Protein AF-A0AAY5KLY4-F1 (afdb_monomer_lite)

Organism: Esox lucius (NCBI:txid8010)

Structure (mmCIF, N/CA/C/O backbone):
data_AF-A0AAY5KLY4-F1
#
_entry.id   AF-A0AAY5KLY4-F1
#
loop_
_atom_site.group_PDB
_atom_site.id
_atom_site.type_symbol
_atom_site.label_atom_id
_atom_site.label_alt_id
_atom_site.label_comp_id
_atom_site.label_asym_id
_atom_site.label_entity_id
_atom_site.label_seq_id
_atom_site.pdbx_PDB_ins_code
_atom_site.Cartn_x
_atom_site.Cartn_y
_atom_site.Cartn_z
_atom_site.occupancy
_atom_site.B_iso_or_equiv
_atom_site.auth_seq_id
_atom_site.auth_comp_id
_atom_site.auth_asym_id
_atom_site.auth_atom_id
_atom_site.pdbx_PDB_model_num
ATOM 1 N N . MET A 1 1 ? 96.158 51.615 -46.366 1.00 53.16 1 MET A N 1
ATOM 2 C CA . MET A 1 1 ? 95.038 52.500 -45.958 1.00 53.16 1 MET A CA 1
ATOM 3 C C . MET A 1 1 ? 93.700 51.766 -45.738 1.00 53.16 1 MET A C 1
ATOM 5 O O . MET A 1 1 ? 92.676 52.427 -45.690 1.00 53.16 1 MET A O 1
ATOM 9 N N . VAL A 1 2 ? 93.671 50.436 -45.534 1.00 48.47 2 VAL A N 1
ATOM 10 C CA . VAL A 1 2 ? 92.404 49.678 -45.356 1.00 48.47 2 VAL A CA 1
ATOM 11 C C . VAL A 1 2 ? 92.110 49.323 -43.880 1.00 48.47 2 VAL A C 1
ATOM 13 O O . VAL A 1 2 ? 90.954 49.201 -43.496 1.00 48.47 2 VAL A O 1
ATOM 16 N N . CYS A 1 3 ? 93.124 49.248 -43.003 1.00 49.69 3 CYS A N 1
ATOM 17 C CA . CYS A 1 3 ? 92.923 48.888 -41.585 1.00 49.69 3 CYS A CA 1
ATOM 18 C C . CYS A 1 3 ? 92.280 49.986 -40.714 1.00 49.69 3 CYS A C 1
ATOM 20 O O . CYS A 1 3 ? 91.531 49.672 -39.791 1.00 49.69 3 CYS A O 1
ATOM 22 N N . ILE A 1 4 ? 92.545 51.269 -40.988 1.00 50.59 4 ILE A N 1
ATOM 23 C CA . ILE A 1 4 ? 92.088 52.379 -40.127 1.00 50.59 4 ILE A CA 1
ATOM 24 C C . ILE A 1 4 ? 90.576 52.616 -40.288 1.00 50.59 4 ILE A C 1
ATOM 26 O O . ILE A 1 4 ? 89.872 52.846 -39.305 1.00 50.59 4 ILE A O 1
ATOM 30 N N . THR A 1 5 ? 90.048 52.463 -41.503 1.00 50.91 5 THR A N 1
ATOM 31 C CA . THR A 1 5 ? 88.614 52.582 -41.806 1.00 50.91 5 THR A CA 1
ATOM 32 C C . THR A 1 5 ? 87.791 51.452 -41.182 1.00 50.91 5 THR A C 1
ATOM 34 O O . THR A 1 5 ? 86.698 51.703 -40.678 1.00 50.91 5 THR A O 1
ATOM 37 N N . ILE A 1 6 ? 88.320 50.224 -41.126 1.00 54.91 6 ILE A N 1
ATOM 38 C CA . ILE A 1 6 ? 87.622 49.070 -40.528 1.00 54.91 6 ILE A CA 1
ATOM 39 C C . ILE A 1 6 ? 87.551 49.190 -38.996 1.00 54.91 6 ILE A C 1
ATOM 41 O O . ILE A 1 6 ? 86.504 48.907 -38.411 1.00 54.91 6 ILE A O 1
ATOM 45 N N . MET A 1 7 ? 88.615 49.668 -38.339 1.00 53.53 7 MET A N 1
ATOM 46 C CA . MET A 1 7 ? 88.612 49.879 -36.883 1.00 53.53 7 MET A CA 1
ATOM 47 C C . MET A 1 7 ? 87.647 50.989 -36.440 1.00 53.53 7 MET A C 1
ATOM 49 O O . MET A 1 7 ? 86.957 50.824 -35.432 1.00 53.53 7 MET A O 1
ATOM 53 N N . PHE A 1 8 ? 87.529 52.078 -37.210 1.00 48.66 8 PHE A N 1
ATOM 54 C CA . PHE A 1 8 ? 86.553 53.141 -36.934 1.00 48.66 8 PHE A CA 1
ATOM 55 C C . PHE A 1 8 ? 85.107 52.650 -37.092 1.00 48.66 8 PHE A C 1
ATOM 57 O O . PHE A 1 8 ? 84.272 52.902 -36.223 1.00 48.66 8 PHE A O 1
ATOM 64 N N . PHE A 1 9 ? 84.824 51.875 -38.145 1.00 51.62 9 PHE A N 1
ATOM 65 C CA . PHE A 1 9 ? 83.506 51.271 -38.351 1.00 51.62 9 PHE A CA 1
ATOM 66 C C . PHE A 1 9 ? 83.146 50.260 -37.258 1.00 51.62 9 PHE A C 1
ATOM 68 O O . PHE A 1 9 ? 82.006 50.255 -36.796 1.00 51.62 9 PHE A O 1
ATOM 75 N N . LEU A 1 10 ? 84.097 49.438 -36.796 1.00 52.59 10 LEU A N 1
ATOM 76 C CA . LEU A 1 10 ? 83.850 48.510 -35.688 1.00 52.59 10 LEU A CA 1
ATOM 77 C C . LEU A 1 10 ? 83.555 49.256 -34.380 1.00 52.59 10 LEU A C 1
ATOM 79 O O . LEU A 1 10 ? 82.595 48.907 -33.695 1.00 52.59 10 LEU A O 1
ATOM 83 N N . SER A 1 11 ? 84.318 50.304 -34.055 1.00 52.97 11 SER A N 1
ATOM 84 C CA . SER A 1 11 ? 84.113 51.084 -32.826 1.00 52.97 11 SER A CA 1
ATOM 85 C C . SER A 1 11 ? 82.763 51.819 -32.828 1.00 52.97 11 SER A C 1
ATOM 87 O O . SER A 1 11 ? 82.022 51.759 -31.845 1.00 52.97 11 SER A O 1
ATOM 89 N N . PHE A 1 12 ? 82.366 52.406 -33.965 1.00 56.66 12 PHE A N 1
ATOM 90 C CA . PHE A 1 12 ? 81.069 53.082 -34.121 1.00 56.66 12 PHE A CA 1
ATOM 91 C C . PHE A 1 12 ? 79.885 52.104 -34.035 1.00 56.66 12 PHE A C 1
ATOM 93 O O . PHE A 1 12 ? 78.872 52.384 -33.391 1.00 56.66 12 PHE A O 1
ATOM 100 N N . ARG A 1 13 ? 80.031 50.904 -34.615 1.00 58.94 13 ARG A N 1
ATOM 101 C CA . ARG A 1 13 ? 79.017 49.840 -34.561 1.00 58.94 13 ARG A CA 1
ATOM 102 C C . ARG A 1 13 ? 78.865 49.277 -33.142 1.00 58.94 13 ARG A C 1
ATOM 104 O O . ARG A 1 13 ? 77.744 49.015 -32.715 1.00 58.94 13 ARG A O 1
ATOM 111 N N . ILE A 1 14 ? 79.954 49.167 -32.375 1.00 61.34 14 ILE A N 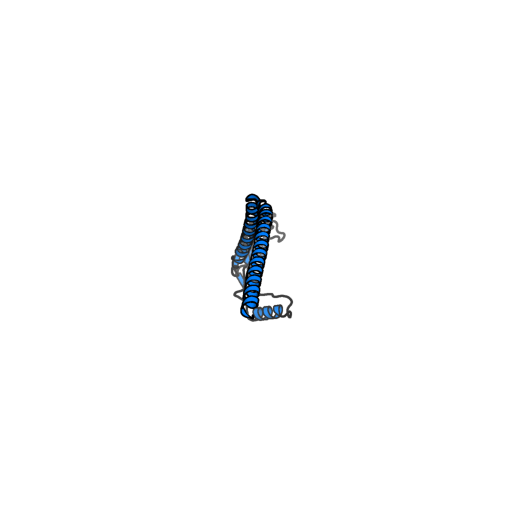1
ATOM 112 C CA . ILE A 1 14 ? 79.927 48.751 -30.960 1.00 61.34 14 ILE A CA 1
ATOM 113 C C . ILE A 1 14 ? 79.283 49.828 -30.074 1.00 61.34 14 ILE A C 1
ATOM 115 O O . ILE A 1 14 ? 78.479 49.489 -29.201 1.00 61.34 14 ILE A O 1
ATOM 119 N N . LEU A 1 15 ? 79.583 51.113 -30.303 1.00 58.97 15 LEU A N 1
ATOM 120 C CA . LEU A 1 15 ? 78.968 52.223 -29.564 1.00 58.97 15 LEU A CA 1
ATOM 121 C C . LEU A 1 15 ? 77.456 52.306 -29.833 1.00 58.97 15 LEU A C 1
ATOM 123 O O . LEU A 1 15 ? 76.673 52.440 -28.897 1.00 58.97 15 LEU A O 1
ATOM 127 N N . CYS A 1 16 ? 77.039 52.123 -31.090 1.00 60.91 16 CYS A N 1
ATOM 128 C CA . CYS A 1 16 ? 75.632 52.113 -31.495 1.00 60.91 16 CYS A CA 1
ATOM 129 C C . CYS A 1 16 ? 74.864 50.913 -30.908 1.00 60.91 16 CYS A C 1
ATOM 131 O O . CYS A 1 16 ? 73.772 51.081 -30.371 1.00 60.91 16 CYS A O 1
ATOM 133 N N . VAL A 1 17 ? 75.458 49.711 -30.904 1.00 62.91 17 VAL A N 1
ATOM 134 C CA . VAL A 1 17 ? 74.856 48.516 -30.279 1.00 62.91 17 VAL A CA 1
ATOM 135 C C . VAL A 1 17 ? 74.768 48.655 -28.754 1.00 62.91 17 VAL A C 1
ATOM 137 O O . VAL A 1 17 ? 73.785 48.210 -28.159 1.00 62.91 17 VAL A O 1
ATOM 140 N N . LYS A 1 18 ? 75.751 49.296 -28.103 1.00 68.50 18 LYS A N 1
ATOM 141 C CA . LYS A 1 18 ? 75.677 49.622 -26.669 1.00 68.50 18 LYS A CA 1
ATOM 142 C C . LYS A 1 18 ? 74.581 50.651 -26.382 1.00 68.50 18 LYS A C 1
ATOM 144 O O . LYS A 1 18 ? 73.801 50.430 -25.462 1.00 68.50 18 LYS A O 1
ATOM 149 N N . TYR A 1 19 ? 74.467 51.708 -27.185 1.00 62.12 19 TYR A N 1
ATOM 150 C CA . TYR A 1 19 ? 73.430 52.732 -27.024 1.00 62.12 19 TYR A CA 1
ATOM 151 C C . TYR A 1 19 ? 72.022 52.166 -27.270 1.00 62.12 19 TYR A C 1
ATOM 153 O O . TYR A 1 19 ? 71.116 52.411 -26.479 1.00 62.12 19 TYR A O 1
ATOM 161 N N . LEU A 1 20 ? 71.852 51.312 -28.287 1.00 64.31 20 LEU A N 1
ATOM 162 C CA . LEU A 1 20 ? 70.593 50.617 -28.565 1.00 64.31 20 LEU A CA 1
ATOM 163 C C . LEU A 1 20 ? 70.220 49.637 -27.442 1.00 64.31 20 LEU A C 1
ATOM 165 O O . LEU A 1 20 ? 69.060 49.582 -27.043 1.00 64.31 20 LEU A O 1
ATOM 169 N N . LYS A 1 21 ? 71.190 48.902 -26.874 1.00 67.62 21 LYS A N 1
ATOM 170 C CA . LYS A 1 21 ? 70.956 48.057 -25.689 1.00 67.62 21 LYS A CA 1
ATOM 171 C C . LYS A 1 21 ? 70.557 48.877 -24.465 1.00 67.62 21 LYS A C 1
ATOM 173 O O . LYS A 1 21 ? 69.662 48.451 -23.746 1.00 67.62 21 LYS A O 1
ATOM 178 N N . ILE A 1 22 ? 71.184 50.031 -24.235 1.00 69.56 22 ILE A N 1
ATOM 179 C CA . ILE A 1 22 ? 70.838 50.935 -23.129 1.00 69.56 22 ILE A CA 1
ATOM 180 C C .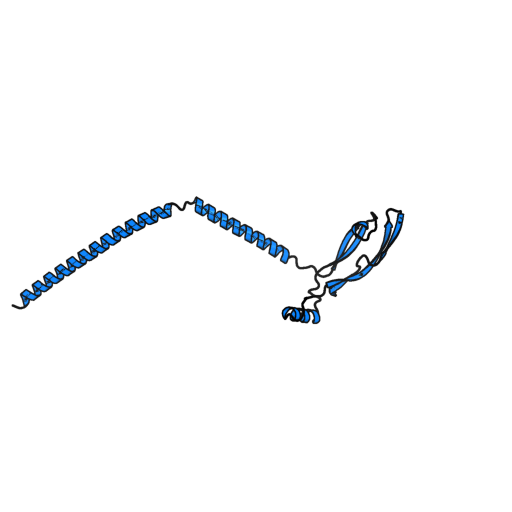 ILE A 1 22 ? 69.433 51.506 -23.330 1.00 69.56 22 ILE A C 1
ATOM 182 O O . ILE A 1 22 ? 68.644 51.456 -22.397 1.00 69.56 22 ILE A O 1
ATOM 186 N N . LEU A 1 23 ? 69.080 51.952 -24.538 1.00 62.97 23 LEU A N 1
ATOM 187 C CA . LEU A 1 23 ? 67.742 52.457 -24.856 1.00 62.97 23 LEU A CA 1
ATOM 188 C C . LEU A 1 23 ? 66.666 51.368 -24.696 1.00 62.97 23 LEU A C 1
ATOM 190 O O . LEU A 1 23 ? 65.614 51.623 -24.118 1.00 62.97 23 LEU A O 1
ATOM 194 N N . LEU A 1 24 ? 66.950 50.135 -25.134 1.00 61.88 24 LEU A N 1
ATOM 195 C CA . LEU A 1 24 ? 66.066 48.980 -24.939 1.00 61.88 24 LEU A CA 1
ATOM 196 C C . LEU A 1 24 ? 65.941 48.586 -23.460 1.00 61.88 24 LEU A C 1
ATOM 198 O O . LEU A 1 24 ? 64.849 48.239 -23.015 1.00 61.88 24 LEU A O 1
ATOM 202 N N . LEU A 1 25 ? 67.029 48.659 -22.687 1.00 67.25 25 LEU A N 1
ATOM 203 C CA . LEU A 1 25 ? 67.015 48.440 -21.237 1.00 67.25 25 LEU A CA 1
ATOM 204 C C . LEU A 1 25 ? 66.229 49.537 -20.512 1.00 67.25 25 LEU A C 1
ATOM 206 O O . LEU A 1 25 ? 65.452 49.220 -19.617 1.00 67.25 25 LEU A O 1
ATOM 210 N N . TRP A 1 26 ? 66.370 50.796 -20.927 1.00 63.06 26 TRP A N 1
ATOM 211 C CA . TRP A 1 26 ? 65.640 51.935 -20.371 1.00 63.06 26 TRP A CA 1
ATOM 212 C C . TRP A 1 26 ? 64.143 51.837 -20.683 1.00 63.06 26 TRP A C 1
ATOM 214 O O . TRP A 1 26 ? 63.319 51.933 -19.780 1.00 63.06 26 TRP A O 1
ATOM 224 N N . HIS A 1 27 ? 63.782 51.503 -21.926 1.00 65.31 27 HIS A N 1
ATOM 225 C CA . HIS A 1 27 ? 62.398 51.237 -22.320 1.00 65.31 27 HIS A CA 1
ATOM 226 C C . HIS A 1 27 ? 61.800 50.054 -21.540 1.00 65.31 27 HIS A C 1
ATOM 228 O O . HIS A 1 27 ? 60.668 50.127 -21.072 1.00 65.31 27 HIS A O 1
ATOM 234 N N . ARG A 1 28 ? 62.570 48.976 -21.324 1.00 64.38 28 ARG A N 1
ATOM 235 C CA . ARG A 1 28 ? 62.142 47.817 -20.522 1.00 64.38 28 ARG A CA 1
ATOM 236 C C . ARG A 1 28 ? 61.965 48.170 -19.040 1.00 64.38 28 ARG A C 1
ATOM 238 O O . ARG A 1 28 ? 61.005 47.704 -18.438 1.00 64.38 28 ARG A O 1
ATOM 245 N N . LEU A 1 29 ? 62.831 49.012 -18.471 1.00 69.94 29 LEU A N 1
ATOM 246 C CA . LEU A 1 29 ? 62.722 49.509 -17.092 1.00 69.94 29 LEU A CA 1
ATOM 247 C C . LEU A 1 29 ? 61.503 50.425 -16.897 1.00 69.94 29 LEU A C 1
ATOM 249 O O . LEU A 1 29 ? 60.762 50.240 -15.936 1.00 69.94 29 LEU A O 1
ATOM 253 N N . VAL A 1 30 ? 61.241 51.348 -17.830 1.00 69.31 30 VAL A N 1
ATOM 254 C CA . VAL A 1 30 ? 60.039 52.208 -17.820 1.00 69.31 30 VAL A CA 1
ATOM 255 C C . VAL A 1 30 ? 58.757 51.370 -17.947 1.00 69.31 30 VAL A C 1
ATOM 257 O O . VAL A 1 30 ? 57.769 51.629 -17.261 1.00 69.31 30 VAL A O 1
ATOM 260 N N . ASN A 1 31 ? 58.778 50.306 -18.755 1.00 68.94 31 ASN A N 1
ATOM 261 C CA . ASN A 1 31 ? 57.642 49.390 -18.892 1.00 68.94 31 ASN A CA 1
ATOM 262 C C . ASN A 1 31 ? 57.410 48.541 -17.618 1.00 68.94 31 ASN A C 1
ATOM 264 O O . ASN A 1 31 ? 56.276 48.284 -17.229 1.00 68.94 31 ASN A O 1
ATOM 268 N N . LEU A 1 32 ? 58.476 48.154 -16.905 1.00 65.31 32 LEU A N 1
ATOM 269 C CA . LEU A 1 32 ? 58.367 47.494 -15.595 1.00 65.31 32 LEU A CA 1
ATOM 270 C C . LEU A 1 32 ? 57.799 48.427 -14.507 1.00 65.31 32 LEU A C 1
ATOM 272 O O . LEU A 1 32 ? 57.008 47.980 -13.678 1.00 65.31 32 LEU A O 1
ATOM 276 N N . LEU A 1 33 ? 58.168 49.713 -14.528 1.00 65.12 33 LEU A N 1
ATOM 277 C CA . LEU A 1 33 ? 57.663 50.742 -13.605 1.00 65.12 33 LEU A CA 1
ATOM 278 C C . LEU A 1 33 ? 56.188 51.107 -13.849 1.00 65.12 33 LEU A C 1
ATOM 280 O O . LEU A 1 33 ? 55.468 51.444 -12.914 1.00 65.12 33 LEU A O 1
ATOM 284 N N . THR A 1 34 ? 55.712 51.030 -15.091 1.00 67.94 34 THR A N 1
ATOM 285 C CA . THR A 1 34 ? 54.289 51.249 -15.419 1.00 67.94 34 THR A CA 1
ATOM 286 C C . THR A 1 34 ? 53.431 50.024 -15.095 1.00 67.94 34 THR A C 1
ATOM 288 O O . THR A 1 34 ? 52.309 50.172 -14.606 1.00 67.94 34 THR A O 1
ATOM 291 N N . LEU A 1 35 ? 53.973 48.812 -15.270 1.00 71.62 35 LEU A N 1
ATOM 292 C CA . LEU A 1 35 ? 53.314 47.565 -14.872 1.00 71.62 35 LEU A CA 1
ATOM 293 C C . LEU A 1 35 ? 53.086 47.492 -13.354 1.00 71.62 35 LEU A C 1
ATOM 295 O O . LEU A 1 35 ? 52.020 47.066 -12.917 1.00 71.62 35 LEU A O 1
ATOM 299 N N . SER A 1 36 ? 54.053 47.936 -12.543 1.00 70.38 36 SER A N 1
ATOM 300 C CA . SER A 1 36 ? 53.907 47.959 -11.082 1.00 70.38 36 SER A CA 1
ATOM 301 C C . SER A 1 36 ? 52.842 48.958 -10.613 1.00 70.38 36 SER A C 1
ATOM 303 O O . SER A 1 36 ? 52.078 48.650 -9.697 1.00 70.38 36 SER A O 1
ATOM 305 N N . PHE A 1 37 ? 52.728 50.115 -11.274 1.00 68.44 37 PHE A N 1
ATOM 306 C CA . PHE A 1 37 ? 51.694 51.112 -10.980 1.00 68.44 37 PHE A CA 1
ATOM 307 C C . PHE A 1 37 ? 50.279 50.595 -11.298 1.00 68.44 37 PHE A C 1
ATOM 309 O O . PHE A 1 37 ? 49.368 50.738 -10.482 1.00 68.44 37 PHE A O 1
ATOM 316 N N . LEU A 1 38 ? 50.109 49.907 -12.434 1.00 67.00 38 LEU A N 1
ATOM 317 C CA . LEU A 1 38 ? 48.860 49.218 -12.783 1.00 67.00 38 LEU A CA 1
ATOM 318 C C . LEU A 1 38 ? 48.516 48.110 -11.782 1.00 67.00 38 LEU A C 1
ATOM 320 O O . LEU A 1 38 ? 47.360 47.978 -11.383 1.00 67.00 38 LEU A O 1
ATOM 324 N N . PHE A 1 39 ? 49.513 47.343 -11.336 1.00 69.50 39 PHE A N 1
ATOM 325 C CA . PHE A 1 39 ? 49.307 46.289 -10.346 1.00 69.50 39 PHE A CA 1
ATOM 326 C C . PHE A 1 39 ? 48.820 46.859 -9.010 1.00 69.50 39 PHE A C 1
ATOM 328 O O . PHE A 1 39 ? 47.893 46.312 -8.423 1.00 69.50 39 PHE A O 1
ATOM 335 N N . SER A 1 40 ? 49.369 47.995 -8.566 1.00 67.19 40 SER A N 1
ATOM 336 C CA . SER A 1 40 ? 48.908 48.684 -7.353 1.00 67.19 40 SER A CA 1
ATOM 337 C C . SER A 1 40 ? 47.441 49.123 -7.459 1.00 67.19 40 SER A C 1
ATOM 339 O O . SER A 1 40 ? 46.638 48.830 -6.574 1.00 67.19 40 SER A O 1
ATOM 341 N N . ALA A 1 41 ? 47.053 49.740 -8.582 1.00 69.31 41 ALA A N 1
ATOM 342 C CA . ALA A 1 41 ? 45.670 50.161 -8.821 1.00 69.31 41 ALA A CA 1
ATOM 343 C C . ALA A 1 41 ? 44.683 48.976 -8.827 1.00 69.31 41 ALA A C 1
ATOM 345 O O . ALA A 1 41 ? 43.595 49.065 -8.258 1.00 69.31 41 ALA A O 1
ATOM 346 N N . VAL A 1 42 ? 45.080 47.844 -9.418 1.00 67.12 42 VAL A N 1
ATOM 347 C CA . VAL A 1 42 ? 44.279 46.611 -9.413 1.00 67.12 42 VAL A CA 1
ATOM 348 C C . VAL A 1 42 ? 44.183 46.024 -8.002 1.00 67.12 42 VAL A C 1
ATOM 350 O O . VAL A 1 42 ? 43.089 45.667 -7.570 1.00 67.12 42 VAL A O 1
ATOM 353 N N . MET A 1 43 ? 45.283 45.976 -7.2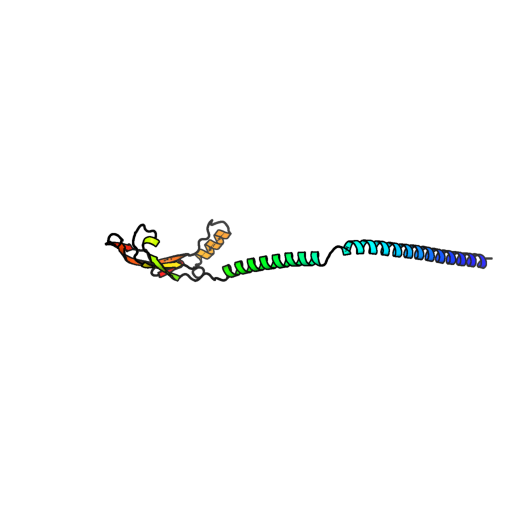45 1.00 67.44 43 MET A N 1
ATOM 354 C CA . MET A 1 43 ? 45.276 45.478 -5.863 1.00 67.44 43 MET A CA 1
ATOM 355 C C . MET A 1 43 ? 44.360 46.308 -4.948 1.00 67.44 43 MET A C 1
ATOM 357 O O . MET A 1 43 ? 43.659 45.732 -4.118 1.00 67.44 43 MET A O 1
ATOM 361 N N . HIS A 1 44 ? 44.279 47.629 -5.142 1.00 61.97 44 HIS A N 1
ATOM 362 C CA . HIS A 1 44 ? 43.338 48.491 -4.415 1.00 61.97 44 HIS A CA 1
ATOM 363 C C . HIS A 1 44 ? 41.864 48.202 -4.734 1.00 61.97 44 HIS A C 1
ATOM 365 O O . HIS A 1 44 ? 41.009 48.365 -3.866 1.00 61.97 44 HIS A O 1
ATOM 371 N N . MET A 1 45 ? 41.545 47.722 -5.940 1.00 61.94 45 MET A N 1
ATOM 372 C CA . MET A 1 45 ? 40.173 47.333 -6.278 1.00 61.94 45 MET A CA 1
ATOM 373 C C . MET A 1 45 ? 39.760 46.031 -5.562 1.00 61.94 45 MET A C 1
ATOM 375 O O . MET A 1 45 ? 38.627 45.904 -5.096 1.00 61.94 45 MET A O 1
ATOM 379 N N . PHE A 1 46 ? 40.702 45.095 -5.402 1.00 59.44 46 PHE A N 1
ATOM 380 C CA . PHE A 1 46 ? 40.484 43.801 -4.742 1.00 59.44 46 PHE A CA 1
ATOM 381 C C . PHE A 1 46 ? 40.454 43.865 -3.203 1.00 59.44 46 PHE A C 1
ATOM 383 O O . PHE A 1 46 ? 40.017 42.908 -2.571 1.00 59.44 46 PHE A O 1
ATOM 390 N N . GLN A 1 47 ? 40.839 44.989 -2.587 1.00 56.16 47 GLN A N 1
ATOM 391 C CA . GLN A 1 47 ? 40.753 45.194 -1.130 1.00 56.16 47 GLN A CA 1
ATOM 392 C C . GLN A 1 47 ? 39.318 45.382 -0.604 1.00 56.16 47 GLN A C 1
ATOM 394 O O . GLN A 1 47 ? 39.111 45.369 0.607 1.00 56.16 47 GLN A O 1
ATOM 399 N N . SER A 1 48 ? 38.328 45.548 -1.487 1.00 57.31 48 SER A N 1
ATOM 400 C CA . SER A 1 48 ? 36.924 45.762 -1.103 1.00 57.31 48 SER A CA 1
ATOM 401 C C . SER A 1 48 ? 36.105 44.476 -0.935 1.00 57.31 48 SER A C 1
ATOM 403 O O . SER A 1 48 ? 34.974 44.550 -0.468 1.00 57.31 48 SER A O 1
ATOM 405 N N . PHE A 1 49 ? 36.659 43.300 -1.259 1.00 57.09 49 PHE A N 1
ATOM 406 C CA . PHE A 1 49 ? 35.984 42.022 -1.017 1.00 57.09 49 PHE A CA 1
ATOM 407 C C . PHE A 1 49 ? 36.248 41.582 0.426 1.00 57.09 49 PHE A C 1
ATOM 409 O O . PHE A 1 49 ? 37.257 40.942 0.734 1.00 57.09 49 PHE A O 1
ATOM 416 N N . THR A 1 50 ? 35.389 42.022 1.341 1.00 69.31 50 THR A N 1
ATOM 417 C CA . THR A 1 50 ? 35.598 41.830 2.776 1.00 69.31 50 THR A CA 1
ATOM 418 C C . THR A 1 50 ? 35.344 40.377 3.189 1.00 69.31 50 THR A C 1
ATOM 420 O O . THR A 1 50 ? 34.609 39.627 2.544 1.00 69.31 50 THR A O 1
ATOM 423 N N . GLU A 1 51 ? 35.923 39.955 4.315 1.00 63.38 51 GLU A N 1
ATOM 424 C CA . GLU A 1 51 ? 35.657 38.637 4.914 1.00 63.38 51 GLU A CA 1
ATOM 425 C C . GLU A 1 51 ? 34.154 38.429 5.224 1.00 63.38 51 GLU A C 1
ATOM 427 O O . GLU A 1 51 ? 33.683 37.292 5.291 1.00 63.38 51 GLU A O 1
ATOM 432 N N . GLY A 1 52 ? 33.394 39.524 5.375 1.00 66.00 52 GLY A N 1
ATOM 433 C CA . GLY A 1 52 ? 31.942 39.527 5.563 1.00 66.00 52 GLY A CA 1
ATOM 434 C C . GLY A 1 52 ? 31.176 39.053 4.328 1.00 66.00 52 GLY A C 1
ATOM 435 O O . GLY A 1 52 ? 30.359 38.140 4.445 1.00 66.00 52 GLY A O 1
ATOM 436 N N . ASP A 1 53 ? 31.509 39.580 3.147 1.00 72.06 53 ASP A N 1
ATOM 437 C CA . ASP A 1 53 ? 30.856 39.216 1.879 1.00 72.06 53 ASP A CA 1
ATOM 438 C C . ASP A 1 53 ? 31.103 37.741 1.529 1.00 72.06 53 ASP A C 1
ATOM 440 O O . ASP A 1 53 ? 30.214 37.013 1.080 1.00 72.06 53 ASP A O 1
ATOM 444 N N . LEU A 1 54 ? 32.317 37.253 1.808 1.00 79.94 54 LEU A N 1
ATOM 445 C CA . LEU A 1 54 ? 32.661 35.847 1.610 1.00 79.94 54 LEU A CA 1
ATOM 446 C C . LEU A 1 54 ? 31.891 34.929 2.573 1.00 79.94 54 LEU A C 1
ATOM 448 O O . LEU A 1 54 ? 31.377 33.887 2.153 1.00 79.94 54 LEU A O 1
ATOM 452 N N . LYS A 1 55 ? 31.779 35.307 3.853 1.00 80.50 55 LYS A N 1
ATOM 453 C CA . LYS A 1 55 ? 30.997 34.556 4.849 1.00 80.50 55 LYS A CA 1
ATOM 454 C C . LYS A 1 55 ? 29.512 34.514 4.489 1.00 80.50 55 LYS A C 1
ATOM 456 O O . LYS A 1 55 ? 28.890 33.465 4.656 1.00 80.50 55 LYS A O 1
ATOM 461 N N . GLU A 1 56 ? 28.965 35.598 3.944 1.00 85.06 56 GLU A N 1
ATOM 462 C CA . GLU A 1 56 ? 27.580 35.657 3.474 1.00 85.06 56 GLU A CA 1
ATOM 463 C C . GLU A 1 56 ? 27.333 34.686 2.311 1.00 85.06 56 GLU A C 1
ATOM 465 O O . GLU A 1 56 ? 26.419 33.857 2.368 1.00 85.06 56 GLU A O 1
ATOM 470 N N . VAL A 1 57 ? 28.196 34.700 1.290 1.00 86.19 57 VAL A N 1
ATOM 471 C CA . VAL A 1 57 ? 28.078 33.789 0.140 1.00 86.19 57 VAL A CA 1
ATOM 472 C C . VAL A 1 57 ? 28.209 32.326 0.573 1.00 86.19 57 VAL A C 1
ATOM 474 O O . VAL A 1 57 ? 27.424 31.478 0.136 1.00 86.19 57 VAL A O 1
ATOM 477 N N . ILE A 1 58 ? 29.153 32.015 1.467 1.00 89.31 58 ILE A N 1
ATOM 478 C CA . ILE A 1 58 ? 29.309 30.663 2.024 1.00 89.31 58 ILE A CA 1
ATOM 479 C C . ILE A 1 58 ? 28.055 30.257 2.806 1.00 89.31 58 ILE A C 1
ATOM 481 O O . ILE A 1 58 ? 27.580 29.132 2.637 1.00 89.31 58 ILE A O 1
ATOM 485 N N . GLY A 1 59 ? 27.478 31.167 3.598 1.00 87.88 59 GLY A N 1
ATOM 486 C CA . GLY A 1 59 ? 26.221 30.948 4.315 1.00 87.88 59 GLY A CA 1
ATOM 487 C C . GLY A 1 59 ? 25.064 30.603 3.374 1.00 87.88 59 GLY A C 1
ATOM 488 O O . GLY A 1 59 ? 24.391 29.588 3.564 1.00 87.88 59 GLY A O 1
ATOM 489 N N . ILE A 1 60 ? 24.892 31.371 2.295 1.00 91.00 60 ILE A N 1
ATOM 490 C CA . ILE A 1 60 ? 23.852 31.136 1.279 1.00 91.00 60 ILE A CA 1
ATOM 491 C C . ILE A 1 60 ? 24.051 29.784 0.576 1.00 91.00 60 ILE A C 1
ATOM 493 O O . ILE A 1 60 ? 23.086 29.050 0.331 1.00 91.00 60 ILE A O 1
ATOM 497 N N . LEU A 1 61 ? 25.293 29.428 0.234 1.00 89.12 61 LEU A N 1
ATOM 498 C CA . LEU A 1 61 ? 25.609 28.154 -0.419 1.00 89.12 61 LEU A CA 1
ATOM 499 C C . LEU A 1 61 ? 25.401 26.961 0.522 1.00 89.12 61 LEU A C 1
ATOM 501 O O . LEU A 1 61 ? 24.824 25.950 0.106 1.00 89.12 61 LEU A O 1
ATOM 505 N N . ALA A 1 62 ? 25.807 27.088 1.786 1.00 92.81 62 ALA A N 1
ATOM 506 C CA . ALA A 1 62 ? 25.584 26.078 2.814 1.00 92.81 62 ALA A CA 1
ATOM 507 C C . ALA A 1 62 ? 24.084 25.853 3.049 1.00 92.81 62 ALA A C 1
ATOM 509 O O . ALA A 1 62 ? 23.625 24.708 3.076 1.00 92.81 62 ALA A O 1
ATOM 510 N N . GLU A 1 63 ? 23.293 26.926 3.117 1.00 90.38 63 GLU A N 1
ATOM 511 C CA . GLU A 1 63 ? 21.847 26.828 3.295 1.00 90.38 63 GLU A CA 1
ATOM 512 C C . GLU A 1 63 ? 21.159 26.193 2.075 1.00 90.38 63 GLU A C 1
ATOM 514 O O . GLU A 1 63 ? 20.305 25.311 2.219 1.00 90.38 63 GLU A O 1
ATOM 519 N N . LYS A 1 64 ? 21.557 26.570 0.850 1.00 89.94 64 LYS A N 1
ATOM 520 C CA . LYS A 1 64 ? 21.055 25.933 -0.381 1.00 89.94 64 LYS A CA 1
ATOM 521 C C . LYS A 1 64 ? 21.367 24.437 -0.416 1.00 89.94 64 LYS A C 1
ATOM 523 O O . LYS A 1 64 ? 20.481 23.653 -0.770 1.00 89.94 64 LYS A O 1
ATOM 528 N N . LYS A 1 65 ? 22.575 24.034 -0.011 1.00 89.31 65 LYS A N 1
ATOM 529 C CA . LYS A 1 65 ? 22.979 22.624 0.074 1.00 89.31 65 LYS A CA 1
ATOM 530 C C . LYS A 1 65 ? 22.172 21.868 1.132 1.00 89.31 65 LYS A C 1
ATOM 532 O O . LYS A 1 65 ? 21.590 20.834 0.812 1.00 89.31 65 LYS A O 1
ATOM 537 N N . ALA A 1 66 ? 22.012 22.426 2.332 1.00 87.00 66 ALA A N 1
ATOM 538 C CA . ALA A 1 66 ? 21.188 21.832 3.385 1.00 87.00 66 ALA A CA 1
ATOM 539 C C . ALA A 1 66 ? 19.721 21.662 2.944 1.00 87.00 66 ALA A C 1
ATOM 541 O O . ALA A 1 66 ? 19.111 20.607 3.144 1.00 87.00 66 ALA A O 1
ATOM 542 N N . ARG A 1 67 ? 19.151 22.665 2.257 1.00 86.25 67 ARG A N 1
ATOM 543 C CA . ARG A 1 67 ? 17.801 22.589 1.670 1.00 86.25 67 ARG A CA 1
ATOM 544 C C . ARG A 1 67 ? 17.708 21.508 0.584 1.00 86.25 67 ARG A C 1
ATOM 546 O O . ARG A 1 67 ? 16.694 20.807 0.516 1.00 86.25 67 ARG A O 1
ATOM 553 N N . GLN A 1 68 ? 18.731 21.344 -0.256 1.00 84.38 68 GLN A N 1
ATOM 554 C CA . GLN A 1 68 ? 18.789 20.281 -1.269 1.00 84.38 68 GLN A CA 1
ATOM 555 C C . GLN A 1 68 ? 18.886 18.887 -0.636 1.00 84.38 68 GLN A C 1
ATOM 557 O O . GLN A 1 68 ? 18.097 18.008 -0.988 1.00 84.38 68 GLN A O 1
ATOM 562 N N . GLU A 1 69 ? 19.761 18.696 0.346 1.00 82.31 69 GLU A N 1
ATOM 563 C CA . GLU A 1 69 ? 19.937 17.427 1.064 1.00 82.31 69 GLU A CA 1
ATOM 564 C C . GLU A 1 69 ? 18.679 17.045 1.861 1.00 82.31 69 GLU A C 1
ATOM 566 O O . GLU A 1 69 ? 18.235 15.892 1.838 1.00 82.31 69 GLU A O 1
ATOM 571 N N . ALA A 1 70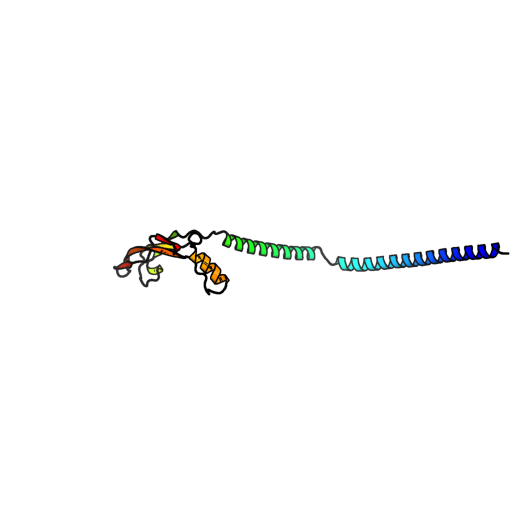 ? 18.004 18.017 2.484 1.00 80.00 70 ALA A N 1
ATOM 572 C CA . ALA A 1 70 ? 16.715 17.808 3.143 1.00 80.00 70 ALA A CA 1
ATOM 573 C C . ALA A 1 70 ? 15.611 17.396 2.149 1.00 80.00 70 ALA A C 1
ATOM 575 O O . ALA A 1 70 ? 14.807 16.501 2.435 1.00 80.00 70 ALA A O 1
ATOM 576 N N . ARG A 1 71 ? 15.566 18.003 0.954 1.00 75.75 71 ARG A N 1
ATOM 577 C CA . ARG A 1 71 ? 14.630 17.608 -0.117 1.00 75.75 71 ARG A CA 1
ATOM 578 C C . ARG A 1 71 ? 14.940 16.207 -0.649 1.00 75.75 71 ARG A C 1
ATOM 580 O O . ARG A 1 71 ? 14.019 15.411 -0.849 1.00 75.75 71 ARG A O 1
ATOM 587 N N . GLN A 1 72 ? 16.215 15.882 -0.837 1.00 73.81 72 GLN A N 1
ATOM 588 C CA . GLN A 1 72 ? 16.654 14.583 -1.338 1.00 73.81 72 GLN A CA 1
ATOM 589 C C . GLN A 1 72 ? 16.404 13.468 -0.314 1.00 73.81 72 GLN A C 1
ATOM 591 O O . GLN A 1 72 ? 15.864 12.423 -0.678 1.00 73.81 72 GLN A O 1
ATOM 596 N N . SER A 1 73 ? 16.663 13.713 0.974 1.00 66.00 73 SER A N 1
ATOM 597 C CA . SER A 1 73 ? 16.372 12.762 2.055 1.00 66.00 73 SER A CA 1
ATOM 598 C C . SER A 1 73 ? 14.869 12.505 2.236 1.00 66.00 73 SER A C 1
ATOM 600 O O . SER A 1 73 ? 14.454 11.365 2.450 1.00 66.00 73 SER A O 1
ATOM 602 N N . LYS A 1 74 ? 14.010 13.524 2.072 1.00 62.34 74 LYS A N 1
ATOM 603 C CA . LYS A 1 74 ? 12.544 13.340 2.057 1.00 62.34 74 LYS A CA 1
ATOM 604 C C . LYS A 1 74 ? 12.090 12.475 0.875 1.00 62.34 74 LYS A C 1
ATOM 606 O O . LYS A 1 74 ? 11.219 11.616 1.040 1.00 62.34 74 LYS A O 1
ATOM 611 N N . ARG A 1 75 ? 12.692 12.657 -0.306 1.00 60.19 75 ARG A N 1
ATOM 612 C CA . ARG A 1 75 ? 12.379 11.870 -1.512 1.00 60.19 75 ARG A CA 1
ATOM 613 C C . ARG A 1 75 ? 12.822 10.410 -1.374 1.00 60.19 75 ARG A C 1
ATOM 615 O O . ARG A 1 75 ? 12.052 9.513 -1.713 1.00 60.19 75 ARG A O 1
ATOM 622 N N . THR A 1 76 ? 14.005 10.155 -0.816 1.00 59.59 76 THR A N 1
ATOM 623 C CA . THR A 1 76 ? 14.507 8.789 -0.597 1.00 59.59 76 THR A CA 1
ATOM 624 C C . THR A 1 76 ? 13.772 8.066 0.533 1.00 59.59 76 THR A C 1
ATOM 626 O O . THR A 1 76 ? 13.502 6.876 0.393 1.00 59.59 76 THR A O 1
ATOM 629 N N . LYS A 1 77 ? 13.339 8.760 1.598 1.00 56.50 77 LYS A N 1
ATOM 630 C CA . LYS A 1 77 ? 12.475 8.175 2.647 1.00 56.50 77 LYS A CA 1
ATOM 631 C C . LYS A 1 77 ? 11.110 7.723 2.108 1.00 56.50 77 LYS A C 1
ATOM 633 O O . LYS A 1 77 ? 10.640 6.655 2.492 1.00 56.50 77 LYS A O 1
ATOM 638 N N . ARG A 1 78 ? 10.498 8.471 1.176 1.00 54.62 78 ARG A N 1
ATOM 639 C CA . ARG A 1 78 ? 9.267 8.036 0.476 1.00 54.62 78 ARG A CA 1
ATOM 640 C C . ARG A 1 78 ? 9.505 6.844 -0.458 1.00 54.62 78 ARG A C 1
ATOM 642 O O . ARG A 1 78 ? 8.637 5.986 -0.549 1.00 54.62 78 ARG A O 1
ATOM 649 N N . ALA A 1 79 ? 10.672 6.762 -1.099 1.00 56.03 79 ALA A N 1
ATOM 650 C CA . ALA A 1 79 ? 11.032 5.640 -1.970 1.00 56.03 79 ALA A CA 1
ATOM 651 C C . ALA A 1 79 ? 11.436 4.359 -1.203 1.00 56.03 79 ALA A C 1
ATOM 653 O O . ALA A 1 79 ? 11.227 3.260 -1.706 1.00 56.03 79 ALA A O 1
ATOM 654 N N . LYS A 1 80 ? 11.984 4.479 0.019 1.00 52.91 80 LYS A N 1
ATOM 655 C CA . LYS A 1 80 ? 12.451 3.343 0.842 1.00 52.91 80 LYS A CA 1
ATOM 656 C C . LYS A 1 80 ? 11.364 2.613 1.629 1.00 52.91 80 LYS A C 1
ATOM 658 O O . LYS A 1 80 ? 11.642 1.539 2.158 1.00 52.91 80 LYS A O 1
ATOM 663 N N . LYS A 1 81 ? 10.130 3.122 1.698 1.00 57.88 81 LYS A N 1
ATOM 664 C CA . LYS A 1 81 ? 9.006 2.308 2.182 1.00 57.88 81 LYS A CA 1
ATOM 665 C C . LYS A 1 81 ? 8.605 1.370 1.046 1.00 57.88 81 LYS A C 1
ATOM 667 O O . LYS A 1 81 ? 7.649 1.645 0.327 1.00 57.88 81 LYS A O 1
ATOM 672 N N . ALA A 1 82 ? 9.392 0.307 0.854 1.00 64.44 82 ALA A N 1
ATOM 673 C CA . ALA A 1 82 ? 9.082 -0.765 -0.079 1.00 64.44 82 ALA A CA 1
ATOM 674 C C . ALA A 1 82 ? 7.600 -1.116 0.075 1.00 64.44 82 ALA A C 1
ATOM 676 O O . ALA A 1 82 ? 7.112 -1.331 1.190 1.00 64.44 82 ALA A O 1
ATOM 677 N N . SER A 1 83 ? 6.860 -1.054 -1.030 1.00 74.31 83 SER A N 1
ATOM 678 C CA . SER A 1 83 ? 5.421 -1.273 -1.006 1.00 74.31 83 SER A CA 1
ATOM 679 C C . SER A 1 83 ? 5.157 -2.659 -0.421 1.00 74.31 83 SER A C 1
ATOM 681 O O . SER A 1 83 ? 5.580 -3.651 -1.015 1.00 74.31 83 SER A O 1
ATOM 683 N N . LYS A 1 84 ? 4.502 -2.723 0.746 1.00 88.88 84 LYS A N 1
ATOM 684 C CA . LYS A 1 84 ? 4.180 -3.993 1.413 1.00 88.88 84 LYS A CA 1
ATOM 685 C C . LYS A 1 84 ? 3.433 -4.911 0.430 1.00 88.88 84 LYS A C 1
ATOM 687 O O . LYS A 1 84 ? 2.647 -4.392 -0.370 1.00 88.88 84 LYS A O 1
ATOM 692 N N . PRO A 1 85 ? 3.657 -6.236 0.468 1.00 93.31 85 PRO A N 1
ATOM 693 C CA . PRO A 1 85 ? 2.943 -7.160 -0.407 1.00 93.31 85 PRO A CA 1
ATOM 694 C C . PRO A 1 85 ? 1.432 -7.108 -0.145 1.00 93.31 85 PRO A C 1
ATOM 696 O O . PRO A 1 85 ? 0.994 -6.674 0.931 1.00 93.31 85 PRO A O 1
ATOM 699 N N . CYS A 1 86 ? 0.644 -7.528 -1.138 1.00 96.19 86 CYS A N 1
ATOM 700 C CA . CYS A 1 86 ? -0.807 -7.664 -1.007 1.00 96.19 86 CYS A CA 1
ATOM 701 C C . CYS A 1 86 ? -1.149 -8.492 0.237 1.00 96.19 86 CYS A C 1
ATOM 703 O O . CYS A 1 86 ? -0.696 -9.624 0.389 1.00 96.19 86 CYS A O 1
ATOM 705 N N . SER A 1 87 ? -1.873 -7.879 1.170 1.00 95.75 87 SER A N 1
ATOM 706 C CA . SER A 1 87 ? -2.176 -8.470 2.471 1.00 95.75 87 SER A CA 1
ATOM 707 C C . SER A 1 87 ? -3.454 -7.881 3.056 1.00 95.75 87 SER A C 1
ATOM 709 O O . SER A 1 87 ? -3.861 -6.763 2.724 1.00 95.75 87 SER A O 1
ATOM 711 N N . LEU A 1 88 ? -4.067 -8.647 3.956 1.00 97.19 88 LEU A N 1
ATOM 712 C CA . LEU A 1 88 ? -5.237 -8.220 4.707 1.00 97.19 88 LEU A CA 1
ATOM 713 C C . LEU A 1 88 ? -4.830 -7.213 5.791 1.00 97.19 88 LEU A C 1
ATOM 715 O O . LEU A 1 88 ? -3.891 -7.438 6.560 1.00 97.19 88 LEU A O 1
ATOM 719 N N . ARG A 1 89 ? -5.537 -6.088 5.847 1.00 96.44 89 ARG A N 1
ATOM 720 C CA . ARG A 1 89 ? -5.437 -5.066 6.893 1.00 96.44 89 ARG A CA 1
ATOM 721 C C . ARG A 1 89 ? -6.696 -5.075 7.730 1.00 96.44 89 ARG A C 1
ATOM 723 O O . ARG A 1 89 ? -7.724 -5.558 7.275 1.00 96.44 89 ARG A O 1
ATOM 730 N N . ARG A 1 90 ? -6.588 -4.562 8.950 1.00 95.94 90 ARG A N 1
ATOM 731 C CA . ARG A 1 90 ? -7.675 -4.485 9.921 1.00 95.94 90 ARG A CA 1
ATOM 732 C C . ARG A 1 90 ? -7.668 -3.086 10.520 1.00 95.94 90 ARG A C 1
ATOM 734 O O . ARG A 1 90 ? -6.584 -2.540 10.736 1.00 95.94 90 ARG A O 1
ATOM 741 N N . VAL A 1 91 ? -8.844 -2.522 10.730 1.00 96.31 91 VAL A N 1
ATOM 742 C CA . VAL A 1 91 ? -9.054 -1.230 11.376 1.00 96.31 91 VAL A CA 1
ATOM 743 C C . VAL A 1 91 ? -10.363 -1.302 12.149 1.00 96.31 91 VAL A C 1
ATOM 745 O O . VAL A 1 91 ? -11.330 -1.884 11.665 1.00 96.31 91 VAL A O 1
ATOM 748 N N . GLU A 1 92 ? -10.365 -0.780 13.364 1.00 96.31 92 GLU A N 1
ATOM 749 C CA . GLU A 1 92 ? -11.587 -0.624 14.149 1.00 96.31 92 GLU A CA 1
ATOM 750 C C . GLU A 1 92 ? -12.281 0.656 13.698 1.00 96.31 92 GLU A C 1
ATOM 752 O O . GLU A 1 92 ? -11.634 1.698 13.590 1.00 96.31 92 GLU A O 1
ATOM 757 N N . VAL A 1 93 ? -13.562 0.542 13.365 1.00 95.06 93 VAL A N 1
ATOM 758 C CA . VAL A 1 93 ? -14.405 1.642 12.884 1.00 95.06 93 VAL A CA 1
ATOM 759 C C . VAL A 1 93 ? -15.818 1.448 13.406 1.00 95.06 93 VAL A C 1
ATOM 761 O O . VAL A 1 93 ? -16.252 0.312 13.628 1.00 95.06 93 VAL A O 1
ATOM 764 N N . THR A 1 94 ? -16.547 2.542 13.575 1.00 94.19 94 THR A N 1
ATOM 765 C CA . THR A 1 94 ? -17.984 2.472 13.857 1.00 94.19 94 THR A CA 1
ATOM 766 C C . THR A 1 94 ? -18.773 2.225 12.575 1.00 94.19 94 THR A C 1
ATOM 768 O O . THR A 1 94 ? -18.294 2.439 11.456 1.00 94.19 94 THR A O 1
ATOM 771 N N . ILE A 1 95 ? -20.013 1.767 12.713 1.00 93.38 95 ILE A N 1
ATOM 772 C CA . ILE A 1 95 ? -20.886 1.518 11.559 1.00 93.38 95 ILE A CA 1
ATOM 773 C C . ILE A 1 95 ? -21.231 2.810 10.817 1.00 93.38 95 ILE A C 1
ATOM 775 O O . ILE A 1 95 ? -21.279 2.817 9.585 1.00 93.38 95 ILE A O 1
ATOM 779 N N . SER A 1 96 ? -21.396 3.908 11.551 1.00 93.12 96 SER A N 1
ATOM 780 C CA . SER A 1 96 ? -21.637 5.230 10.971 1.00 93.12 96 SER A CA 1
ATOM 781 C C . SER A 1 9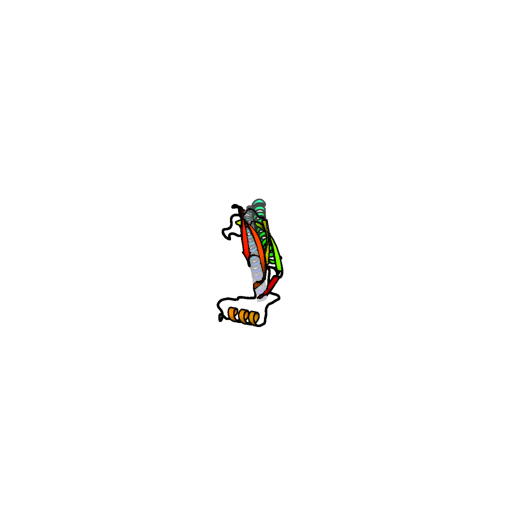6 ? -20.443 5.716 10.128 1.00 93.12 96 SER A C 1
ATOM 783 O O . SER A 1 96 ? -20.627 6.274 9.045 1.00 93.12 96 SER A O 1
ATOM 785 N N . GLU A 1 97 ? -19.207 5.420 10.549 1.00 94.00 97 GLU A N 1
ATOM 786 C CA . GLU A 1 97 ? -17.976 5.769 9.816 1.00 94.00 97 GLU A CA 1
ATOM 787 C C . GLU A 1 97 ? -17.792 5.006 8.496 1.00 94.00 97 GLU A C 1
ATOM 789 O O . GLU A 1 97 ? -17.038 5.454 7.628 1.00 94.00 97 GLU A O 1
ATOM 794 N N . LEU A 1 98 ? -18.491 3.881 8.294 1.00 91.69 98 LEU A N 1
ATOM 795 C CA . LEU A 1 98 ? -18.464 3.156 7.018 1.00 91.69 98 LEU A CA 1
ATOM 796 C C . LEU A 1 98 ? -19.119 3.950 5.876 1.00 91.69 98 LEU A C 1
ATOM 798 O O . LEU A 1 98 ? -18.911 3.615 4.709 1.00 91.69 98 LEU A O 1
ATOM 802 N N . GLY A 1 99 ? -19.917 4.979 6.187 1.00 91.44 99 GLY A N 1
ATOM 803 C CA . GLY A 1 99 ? -20.545 5.841 5.182 1.00 91.44 99 GLY A CA 1
ATOM 804 C C . GLY A 1 99 ? -21.628 5.143 4.354 1.00 91.44 99 GLY A C 1
ATOM 805 O O . GLY A 1 99 ? -21.926 5.570 3.242 1.00 91.44 99 GLY A O 1
ATOM 806 N N . LEU A 1 100 ? -22.215 4.065 4.881 1.00 90.56 100 LEU A N 1
ATOM 807 C CA . LEU A 1 100 ? -23.269 3.287 4.218 1.00 90.56 100 LEU A CA 1
ATOM 808 C C . LEU A 1 100 ? -24.691 3.805 4.517 1.00 90.56 100 LEU A C 1
ATOM 810 O O . LEU A 1 100 ? -25.664 3.183 4.099 1.00 90.56 100 LEU A O 1
ATOM 814 N N . GLY A 1 101 ? -24.821 4.924 5.242 1.00 91.00 101 GLY A N 1
ATOM 815 C CA . GLY A 1 101 ? -26.113 5.522 5.612 1.00 91.00 101 GLY A CA 1
ATOM 816 C C . GLY A 1 101 ? -26.802 4.870 6.816 1.00 91.00 101 GLY A C 1
ATOM 817 O O . GLY A 1 101 ? -27.995 5.075 7.025 1.00 91.00 101 GLY A O 1
ATOM 818 N N . TYR A 1 102 ? -26.072 4.071 7.597 1.00 90.56 102 TYR A N 1
ATOM 819 C CA . TYR A 1 102 ? -26.551 3.534 8.868 1.00 90.56 102 TYR A CA 1
ATOM 820 C C . TYR A 1 102 ? -26.102 4.426 10.021 1.00 90.56 102 TYR A C 1
ATOM 822 O O . TYR A 1 102 ? -24.944 4.827 10.063 1.00 90.56 102 TYR A O 1
ATOM 830 N N . GLU A 1 103 ? -27.006 4.681 10.963 1.00 91.81 103 GLU A N 1
ATOM 831 C CA . GLU A 1 103 ? -26.717 5.381 12.216 1.00 91.81 103 GLU A CA 1
ATOM 832 C C . GLU A 1 103 ? -26.669 4.355 13.352 1.00 91.81 103 GLU A C 1
ATOM 834 O O . GLU A 1 103 ? -27.696 3.826 13.792 1.00 91.81 103 GLU A O 1
ATOM 839 N N . SER A 1 104 ? -25.450 4.006 13.755 1.00 93.00 104 SER A N 1
ATOM 840 C CA . SER A 1 104 ? -25.161 3.107 14.871 1.00 93.00 104 SER A CA 1
ATOM 841 C C . SER A 1 104 ? -23.785 3.426 15.453 1.00 93.00 104 SER A C 1
ATOM 843 O O . SER A 1 104 ? -22.828 3.661 14.702 1.00 93.00 104 SER A O 1
ATOM 845 N N . ASP A 1 105 ? -23.699 3.401 16.782 1.00 91.31 105 ASP A N 1
ATOM 846 C CA . ASP A 1 105 ? -22.457 3.580 17.546 1.00 91.31 105 ASP A CA 1
ATOM 847 C C . ASP A 1 105 ? -21.711 2.251 17.781 1.00 91.31 105 ASP A C 1
ATOM 849 O O . ASP A 1 105 ? -20.697 2.207 18.477 1.00 91.31 105 ASP A O 1
ATOM 853 N N . GLU A 1 106 ? -22.196 1.146 17.207 1.00 92.31 106 GLU A N 1
ATOM 854 C CA . GLU A 1 106 ? -21.546 -0.156 17.320 1.00 92.31 106 GLU A CA 1
ATOM 855 C C . GLU A 1 106 ? -20.199 -0.160 16.571 1.00 92.31 106 GLU A C 1
ATOM 857 O O . GLU A 1 106 ? -20.106 0.201 15.392 1.00 92.31 106 GLU A O 1
ATOM 862 N N . THR A 1 107 ? -19.135 -0.567 17.269 1.00 93.19 107 THR A N 1
ATOM 863 C CA . THR A 1 107 ? -17.774 -0.650 16.723 1.00 93.19 107 THR A CA 1
ATOM 864 C C . THR A 1 107 ? -17.500 -2.047 16.192 1.00 93.19 107 THR A C 1
ATOM 866 O O . THR A 1 107 ? -17.715 -3.044 16.881 1.00 93.19 107 THR A O 1
ATOM 869 N N . LEU A 1 108 ? -16.947 -2.128 14.983 1.00 92.81 108 LEU A N 1
ATOM 870 C CA . LEU A 1 108 ? -16.571 -3.388 14.356 1.00 92.81 108 LEU A CA 1
ATOM 871 C C . LEU A 1 108 ? -15.145 -3.363 13.805 1.00 92.81 108 LEU A C 1
ATOM 873 O O . LEU A 1 108 ? -14.541 -2.318 13.558 1.00 92.81 108 LEU A O 1
ATOM 877 N N . LEU A 1 109 ? -14.598 -4.559 13.588 1.00 94.50 109 LEU A N 1
ATOM 878 C CA . LEU A 1 109 ? -13.276 -4.733 13.000 1.00 94.50 109 LEU A CA 1
ATOM 879 C C . LEU A 1 109 ? -13.382 -4.850 11.477 1.00 94.50 109 LEU A C 1
ATOM 881 O O . LEU A 1 109 ? -13.553 -5.942 10.928 1.00 94.50 109 LEU A O 1
ATOM 885 N N . PHE A 1 110 ? -13.224 -3.730 10.780 1.00 95.50 110 PHE A N 1
ATOM 886 C CA . PHE A 1 110 ? -13.227 -3.691 9.327 1.00 95.50 110 PHE A CA 1
ATOM 887 C C . PHE A 1 110 ? -11.897 -4.181 8.752 1.00 95.50 110 PHE A C 1
ATOM 889 O O . PHE A 1 110 ? -10.821 -3.613 8.963 1.00 95.50 110 PHE A O 1
ATOM 896 N N . LYS A 1 111 ? -11.966 -5.260 7.980 1.00 97.00 111 LYS A N 1
ATOM 897 C CA . LYS A 1 111 ? -10.830 -5.824 7.249 1.00 97.00 111 LYS A CA 1
ATOM 898 C C . LYS A 1 111 ? -10.879 -5.430 5.772 1.00 97.00 111 LYS A C 1
ATOM 900 O O . LYS A 1 111 ? -11.920 -5.582 5.134 1.00 97.00 111 LYS A O 1
ATOM 905 N N . TYR A 1 112 ? -9.749 -4.989 5.216 1.00 96.31 112 TYR A N 1
ATOM 906 C CA . TYR A 1 112 ? -9.626 -4.562 3.815 1.00 96.31 112 TYR A CA 1
ATOM 907 C C . TYR A 1 112 ? -8.306 -5.003 3.175 1.00 96.31 112 TYR A C 1
ATOM 909 O O . TYR A 1 112 ? -7.303 -5.229 3.854 1.00 96.31 112 TYR A O 1
ATOM 917 N N . CYS A 1 113 ? -8.290 -5.103 1.845 1.00 97.06 113 CYS A N 1
ATOM 918 C CA . CYS A 1 113 ? -7.110 -5.514 1.087 1.00 97.06 113 CYS A CA 1
ATOM 919 C C . CYS A 1 113 ? -6.287 -4.313 0.628 1.00 97.06 113 CYS A C 1
ATOM 921 O O . CYS A 1 113 ? -6.807 -3.376 0.026 1.00 97.06 113 CYS A O 1
ATOM 923 N N . SER A 1 114 ? -4.981 -4.348 0.893 1.00 95.62 114 SER A N 1
ATOM 924 C CA . SER A 1 114 ? -4.048 -3.347 0.375 1.00 95.62 114 SER A CA 1
ATOM 925 C C . SER A 1 114 ? -2.642 -3.915 0.214 1.00 95.62 114 SER A C 1
ATOM 927 O O . SER A 1 114 ? -2.246 -4.884 0.864 1.00 95.62 114 SER A O 1
ATOM 929 N N . GLY A 1 115 ? -1.863 -3.284 -0.658 1.00 94.06 115 GLY A N 1
ATOM 930 C CA . GLY A 1 115 ? -0.479 -3.655 -0.919 1.00 94.06 115 GLY A CA 1
ATOM 931 C C . GLY A 1 115 ? -0.172 -3.739 -2.405 1.00 94.06 115 GLY A C 1
ATOM 932 O O . GLY A 1 115 ? -0.998 -3.424 -3.259 1.00 94.06 115 GLY A O 1
ATOM 933 N N . SER A 1 116 ? 1.058 -4.138 -2.697 1.00 92.81 116 SER A N 1
ATOM 934 C CA . SER A 1 116 ? 1.592 -4.251 -4.047 1.00 92.81 116 SER A CA 1
ATOM 935 C C . SER A 1 116 ? 1.488 -5.674 -4.582 1.00 92.81 116 SER A C 1
ATOM 937 O O . SER A 1 116 ? 1.781 -6.638 -3.875 1.00 92.81 116 SER A O 1
ATOM 939 N N . CYS A 1 117 ? 1.131 -5.776 -5.861 1.00 94.56 117 CYS A N 1
ATOM 940 C CA . CYS A 1 117 ? 1.034 -7.023 -6.619 1.00 94.56 117 CYS A CA 1
ATOM 941 C C . CYS A 1 117 ? 2.152 -7.174 -7.661 1.00 94.56 117 CYS A C 1
ATOM 943 O O . CYS A 1 117 ? 2.029 -7.951 -8.603 1.00 94.56 117 CYS A O 1
ATOM 945 N N . ILE A 1 118 ? 3.268 -6.449 -7.503 1.00 90.44 118 ILE A N 1
ATOM 946 C CA . ILE A 1 118 ? 4.403 -6.506 -8.442 1.00 90.44 118 ILE A CA 1
ATOM 947 C C . ILE A 1 118 ? 4.930 -7.939 -8.615 1.00 90.44 118 ILE A C 1
ATOM 949 O O . ILE A 1 118 ? 5.266 -8.317 -9.735 1.00 90.44 118 ILE A O 1
ATOM 953 N N . ALA A 1 119 ? 4.965 -8.725 -7.535 1.00 89.81 119 ALA A N 1
ATOM 954 C CA . ALA A 1 119 ? 5.430 -10.112 -7.551 1.00 89.81 119 ALA A CA 1
ATOM 955 C C . ALA A 1 119 ? 4.472 -11.081 -8.271 1.00 89.81 119 ALA A C 1
ATOM 957 O O . ALA A 1 119 ? 4.894 -12.152 -8.681 1.00 89.81 119 ALA A O 1
ATOM 958 N N . SER A 1 120 ? 3.202 -10.704 -8.452 1.00 92.00 120 SER A N 1
ATOM 959 C CA . SER A 1 120 ? 2.173 -11.539 -9.087 1.00 92.00 120 SER A CA 1
ATOM 960 C C . SER A 1 120 ? 1.973 -11.225 -10.576 1.00 92.00 120 SER A C 1
ATOM 962 O O . SER A 1 120 ? 1.018 -11.714 -11.182 1.00 92.00 120 SER A O 1
ATOM 964 N N . ARG A 1 121 ? 2.827 -10.381 -11.172 1.00 92.50 121 ARG A N 1
ATOM 965 C CA . ARG A 1 121 ? 2.732 -10.027 -12.594 1.00 92.50 121 ARG A CA 1
ATOM 966 C C . ARG A 1 121 ? 2.907 -11.263 -13.469 1.00 92.50 121 ARG A C 1
ATOM 968 O O . ARG A 1 121 ? 3.901 -11.975 -13.349 1.00 92.50 121 ARG A O 1
ATOM 975 N N . ARG A 1 122 ? 1.971 -11.468 -14.390 1.00 92.00 122 ARG A N 1
ATOM 976 C CA . ARG A 1 122 ? 1.999 -12.541 -15.389 1.00 92.00 122 ARG A CA 1
ATOM 977 C C . ARG A 1 122 ? 2.546 -12.020 -16.719 1.00 92.00 122 ARG A C 1
ATOM 979 O O . ARG A 1 122 ? 2.711 -10.815 -16.914 1.00 92.00 122 ARG A O 1
ATOM 986 N N . SER A 1 123 ? 2.778 -12.922 -17.673 1.00 94.06 123 SER A N 1
ATOM 987 C CA . SER A 1 123 ? 3.225 -12.565 -19.029 1.00 94.06 123 SER A CA 1
ATOM 988 C C . SER A 1 123 ? 2.319 -11.521 -19.689 1.00 94.06 123 SER A C 1
ATOM 990 O O . SER A 1 123 ? 2.820 -10.596 -20.323 1.00 94.06 123 SER A O 1
ATOM 992 N N . TYR A 1 124 ? 1.003 -11.616 -19.469 1.00 90.94 124 TYR A N 1
ATOM 993 C CA . TYR A 1 124 ? 0.024 -10.625 -19.923 1.00 90.94 124 TYR A CA 1
ATOM 994 C C . TYR A 1 124 ? 0.375 -9.198 -19.463 1.00 90.94 124 TYR A C 1
ATOM 996 O O . TYR A 1 124 ? 0.452 -8.287 -20.287 1.00 90.94 124 TYR A O 1
ATOM 1004 N N . ASP A 1 125 ? 0.692 -9.010 -18.179 1.00 91.69 125 ASP A N 1
ATOM 1005 C CA . ASP A 1 125 ? 1.028 -7.697 -17.611 1.00 91.69 125 ASP A CA 1
ATOM 1006 C C . ASP A 1 125 ? 2.331 -7.135 -18.187 1.00 91.69 125 ASP A C 1
ATOM 1008 O O . ASP A 1 125 ? 2.470 -5.929 -18.401 1.00 91.69 125 ASP A O 1
ATOM 1012 N N . LEU A 1 126 ? 3.303 -8.012 -18.456 1.00 91.12 126 LEU A N 1
ATOM 1013 C CA . LEU A 1 126 ? 4.576 -7.631 -19.067 1.00 91.12 126 LEU A CA 1
ATOM 1014 C C . LEU A 1 126 ? 4.386 -7.189 -20.524 1.00 91.12 126 LEU A C 1
ATOM 1016 O O . LEU A 1 126 ? 4.970 -6.184 -20.946 1.00 91.12 126 LEU A O 1
ATOM 1020 N N . ILE A 1 127 ? 3.552 -7.909 -21.279 1.00 91.44 127 ILE A N 1
ATOM 1021 C CA . ILE A 1 127 ? 3.197 -7.564 -22.660 1.00 91.44 127 ILE A CA 1
ATOM 1022 C C . ILE A 1 127 ? 2.455 -6.228 -22.683 1.00 91.44 127 ILE A C 1
ATOM 1024 O O . ILE A 1 127 ? 2.864 -5.322 -23.412 1.00 91.44 127 ILE A O 1
ATOM 1028 N N . LEU A 1 128 ? 1.435 -6.066 -21.836 1.00 91.31 128 LEU A N 1
ATOM 1029 C CA . LEU A 1 128 ? 0.644 -4.840 -21.767 1.00 91.31 128 LEU A CA 1
ATOM 1030 C C . LEU A 1 128 ? 1.516 -3.637 -21.395 1.00 91.31 128 LEU A C 1
ATOM 1032 O O . LEU A 1 128 ? 1.439 -2.595 -22.042 1.00 91.31 128 LEU A O 1
ATOM 1036 N N . LYS A 1 129 ? 2.436 -3.800 -20.438 1.00 90.38 129 LYS A N 1
ATOM 1037 C CA . LYS A 1 129 ? 3.436 -2.779 -20.102 1.00 90.38 129 LYS A CA 1
ATOM 1038 C C . LYS A 1 129 ? 4.296 -2.382 -21.306 1.00 90.38 129 LYS A C 1
ATOM 1040 O O . LYS A 1 129 ? 4.566 -1.198 -21.511 1.00 90.38 129 LYS A O 1
ATOM 1045 N N . LYS A 1 130 ? 4.731 -3.347 -22.124 1.00 91.56 130 LYS A N 1
ATOM 1046 C CA . LYS A 1 130 ? 5.490 -3.070 -23.357 1.00 91.56 130 LYS A CA 1
ATOM 1047 C C . LYS A 1 130 ? 4.632 -2.345 -24.397 1.00 91.56 130 LYS A C 1
ATOM 1049 O O . LYS A 1 130 ? 5.132 -1.442 -25.060 1.00 91.56 130 LYS A O 1
ATOM 1054 N N . TRP A 1 131 ? 3.362 -2.710 -24.537 1.00 91.69 131 TRP A N 1
ATOM 1055 C CA . TRP A 1 131 ? 2.438 -2.099 -25.496 1.00 91.69 131 TRP A CA 1
ATOM 1056 C C . TRP A 1 131 ? 2.044 -0.675 -25.117 1.00 91.69 131 TRP A C 1
ATOM 1058 O O . TRP A 1 131 ? 2.001 0.186 -25.994 1.00 91.69 131 TRP A O 1
ATOM 1068 N N . THR A 1 132 ? 1.853 -0.393 -23.827 1.00 90.88 132 THR A N 1
ATOM 1069 C CA . THR A 1 132 ? 1.646 0.978 -23.345 1.00 90.88 132 THR A CA 1
ATOM 1070 C C . THR A 1 132 ? 2.857 1.856 -23.654 1.00 90.88 132 THR A C 1
ATOM 1072 O O . THR A 1 132 ? 2.699 2.962 -24.159 1.00 90.88 132 THR A O 1
ATOM 1075 N N . ARG A 1 133 ? 4.085 1.349 -23.462 1.00 88.75 133 ARG A N 1
ATOM 1076 C CA . ARG A 1 133 ? 5.316 2.077 -23.841 1.00 88.75 133 ARG A CA 1
ATOM 1077 C C . ARG A 1 133 ? 5.427 2.349 -25.340 1.00 88.75 133 ARG A C 1
ATOM 1079 O O . ARG A 1 133 ? 6.037 3.335 -25.728 1.00 88.75 133 ARG A O 1
ATOM 1086 N N . LYS A 1 134 ? 4.857 1.475 -26.170 1.00 91.88 134 LYS A N 1
ATOM 1087 C CA . LYS A 1 134 ? 4.781 1.645 -27.626 1.00 91.88 134 LYS A CA 1
ATOM 1088 C C . LYS A 1 134 ? 3.608 2.528 -28.076 1.00 91.88 134 LYS A C 1
ATOM 1090 O O . LYS A 1 134 ? 3.440 2.713 -29.273 1.00 91.88 134 LYS A O 1
ATOM 1095 N N . GLY A 1 135 ? 2.780 3.029 -27.154 1.00 89.38 135 GLY A N 1
ATOM 1096 C CA . GLY A 1 135 ? 1.604 3.845 -27.472 1.00 89.38 135 GLY A CA 1
ATOM 1097 C C . GLY A 1 135 ? 0.409 3.067 -28.035 1.00 89.38 135 GLY A C 1
ATOM 1098 O O . GLY A 1 135 ? -0.573 3.681 -28.436 1.00 89.38 135 GLY A O 1
ATOM 1099 N N . ILE A 1 136 ? 0.461 1.730 -28.044 1.00 87.88 136 ILE A N 1
ATOM 1100 C CA . ILE A 1 136 ? -0.624 0.868 -28.549 1.00 87.88 136 ILE A CA 1
ATOM 1101 C C . ILE A 1 136 ? -1.786 0.834 -27.545 1.00 87.88 136 ILE A C 1
ATOM 1103 O O . ILE A 1 136 ? -2.952 0.877 -27.924 1.00 87.88 136 ILE A O 1
ATOM 1107 N N . SER A 1 137 ? -1.469 0.789 -26.247 1.00 84.25 137 SER A N 1
ATOM 1108 C CA . SER A 1 137 ? -2.448 0.914 -25.163 1.00 84.25 137 SER A CA 1
ATOM 1109 C C . SER A 1 137 ? -2.310 2.271 -24.478 1.00 84.25 137 SER A C 1
ATOM 1111 O O . SER A 1 137 ? -1.202 2.731 -24.212 1.00 84.25 137 SER A O 1
ATOM 1113 N N . LYS A 1 138 ? -3.441 2.896 -24.134 1.00 78.62 138 LYS A N 1
ATOM 1114 C CA . LYS A 1 138 ? -3.475 4.189 -23.428 1.00 78.62 138 LYS A CA 1
ATOM 1115 C C . LYS A 1 138 ? -3.289 4.066 -21.911 1.00 78.62 138 LYS A C 1
ATOM 1117 O O . LYS A 1 138 ? -3.089 5.078 -21.247 1.00 78.62 138 LYS A O 1
ATOM 1122 N N . ARG A 1 139 ? -3.411 2.863 -21.331 1.00 74.12 139 ARG A N 1
ATOM 1123 C CA . ARG A 1 139 ? -3.323 2.654 -19.874 1.00 74.12 139 ARG A CA 1
ATOM 1124 C C . ARG A 1 139 ? -2.527 1.393 -19.549 1.00 74.12 139 ARG A C 1
ATOM 1126 O O . ARG A 1 139 ? -2.880 0.301 -19.982 1.00 74.12 139 ARG A O 1
ATOM 1133 N N . GLU A 1 140 ? -1.488 1.538 -18.731 1.00 72.69 140 GLU A N 1
ATOM 1134 C CA . GLU A 1 140 ? -0.856 0.414 -18.036 1.00 72.69 140 GLU A CA 1
ATOM 1135 C C . GLU A 1 140 ? -1.718 0.081 -16.813 1.00 72.69 140 GLU A C 1
ATOM 1137 O O . GLU A 1 140 ? -1.795 0.868 -15.870 1.00 72.69 140 GLU A O 1
ATOM 1142 N N . ARG A 1 141 ? -2.407 -1.064 -16.840 1.00 75.56 141 ARG A N 1
ATOM 1143 C CA . ARG A 1 141 ? -3.060 -1.633 -15.656 1.00 75.56 141 ARG A CA 1
ATOM 1144 C C . ARG A 1 141 ? -2.360 -2.947 -15.343 1.00 75.56 141 ARG A C 1
ATOM 1146 O O . ARG A 1 141 ? -2.399 -3.857 -16.158 1.00 75.56 141 ARG A O 1
ATOM 1153 N N . GLY A 1 142 ? -1.653 -2.988 -14.220 1.00 86.69 142 GLY A N 1
ATOM 1154 C CA . GLY A 1 142 ? -1.137 -4.234 -13.659 1.00 86.69 142 GLY A CA 1
ATOM 1155 C C . GLY A 1 142 ? -2.123 -4.822 -12.648 1.00 86.69 142 GLY A C 1
ATOM 1156 O O . GLY A 1 142 ? -3.140 -4.182 -12.361 1.00 86.69 142 GLY A O 1
ATOM 1157 N N . PRO A 1 143 ? -1.794 -5.982 -12.063 1.00 93.50 143 PRO A N 1
ATOM 1158 C CA . PRO A 1 143 ? -2.659 -6.640 -11.100 1.00 93.50 143 PRO A CA 1
ATOM 1159 C C . PRO A 1 143 ? -2.856 -5.768 -9.860 1.00 93.50 143 PRO A C 1
ATOM 1161 O O . PRO A 1 143 ? -1.941 -5.057 -9.418 1.00 93.50 143 PRO A O 1
ATOM 1164 N N . CYS A 1 144 ? -4.049 -5.839 -9.285 1.00 93.56 144 CYS A N 1
ATOM 1165 C CA . CYS A 1 144 ? -4.457 -5.086 -8.110 1.00 93.56 144 CYS A CA 1
ATOM 1166 C C . CYS A 1 144 ? -4.821 -6.024 -6.953 1.00 93.56 144 CYS A C 1
ATOM 1168 O O . CYS A 1 144 ? -5.255 -7.155 -7.148 1.00 93.56 144 CYS A O 1
ATOM 1170 N N . CYS A 1 145 ? -4.604 -5.557 -5.724 1.00 96.25 145 CYS A N 1
ATOM 1171 C CA . CYS A 1 145 ? -4.901 -6.334 -4.524 1.00 96.25 145 CYS A CA 1
ATOM 1172 C C . CYS A 1 145 ? -6.399 -6.217 -4.212 1.00 96.25 145 CYS A C 1
ATOM 1174 O O . CYS A 1 145 ? -6.861 -5.142 -3.820 1.00 96.25 145 CYS A O 1
ATOM 1176 N N . ARG A 1 146 ? -7.158 -7.298 -4.404 1.00 96.94 146 ARG A N 1
ATOM 1177 C CA . ARG A 1 146 ? -8.616 -7.337 -4.209 1.00 96.94 146 ARG A CA 1
ATOM 1178 C C . ARG A 1 146 ? -9.021 -8.424 -3.209 1.00 96.94 146 ARG A C 1
ATOM 1180 O O . ARG A 1 146 ? -8.272 -9.388 -3.029 1.00 96.94 146 ARG A O 1
ATOM 1187 N N . PRO A 1 147 ? -10.181 -8.273 -2.547 1.00 97.69 147 PRO A N 1
ATOM 1188 C CA . PRO A 1 147 ? -10.746 -9.333 -1.724 1.00 97.69 147 PRO A CA 1
ATOM 1189 C C . PRO A 1 147 ? -11.101 -10.565 -2.559 1.00 97.69 147 PRO A C 1
ATOM 1191 O O . PRO A 1 147 ? -11.582 -10.425 -3.681 1.00 97.69 147 PRO A O 1
ATOM 1194 N N . THR A 1 148 ? -10.881 -11.757 -2.008 1.00 96.44 148 THR A N 1
ATOM 1195 C CA . THR A 1 148 ? -11.345 -13.026 -2.604 1.00 96.44 148 THR A CA 1
ATOM 1196 C C . THR A 1 148 ? -12.674 -13.485 -2.021 1.00 96.44 148 THR A C 1
ATOM 1198 O O . THR A 1 148 ? -13.473 -14.115 -2.702 1.00 96.44 148 THR A O 1
ATOM 1201 N N . ASN A 1 149 ? -12.893 -13.178 -0.745 1.00 96.12 149 ASN A N 1
ATOM 1202 C CA . ASN A 1 149 ? -14.037 -13.606 0.046 1.00 96.12 149 ASN A CA 1
ATOM 1203 C C . ASN A 1 149 ? -14.400 -12.482 1.012 1.00 96.12 149 ASN A C 1
ATOM 1205 O O . ASN A 1 149 ? -13.525 -11.698 1.407 1.00 96.12 149 ASN A O 1
ATOM 1209 N N . TYR A 1 150 ? -15.659 -12.459 1.435 1.00 96.31 150 TYR A N 1
ATOM 1210 C CA . TYR A 1 150 ? -16.188 -11.429 2.312 1.00 96.31 150 TYR A CA 1
ATOM 1211 C C . TYR A 1 150 ? -16.874 -12.005 3.551 1.00 96.31 150 TYR A C 1
ATOM 1213 O O . TYR A 1 150 ? -17.358 -13.135 3.541 1.00 96.31 150 TYR A O 1
ATOM 1221 N N . ASP A 1 151 ? -16.888 -11.203 4.607 1.00 93.12 151 ASP A N 1
ATOM 1222 C CA . ASP A 1 151 ? -17.518 -11.470 5.893 1.00 93.12 151 ASP A CA 1
ATOM 1223 C C . ASP A 1 151 ? -18.915 -10.828 5.962 1.00 93.12 151 ASP A C 1
ATOM 1225 O O . ASP A 1 151 ? -19.235 -9.913 5.190 1.00 93.12 151 ASP A O 1
ATOM 1229 N N . LYS A 1 152 ? -19.736 -11.284 6.911 1.00 92.56 152 LYS A N 1
ATOM 1230 C CA . LYS A 1 152 ? -21.069 -10.728 7.193 1.00 92.56 152 LYS A CA 1
ATOM 1231 C C . LYS A 1 152 ? -21.231 -10.447 8.681 1.00 92.56 152 LYS A C 1
ATOM 1233 O O . LYS A 1 152 ? -20.714 -11.187 9.512 1.00 92.56 152 LYS A O 1
ATOM 1238 N N . ILE A 1 153 ? -21.986 -9.409 9.018 1.00 91.25 153 ILE A N 1
ATOM 1239 C CA . ILE A 1 153 ? -22.262 -9.040 10.411 1.00 91.25 153 ILE A CA 1
ATOM 1240 C C . ILE A 1 153 ? -23.710 -8.588 10.564 1.00 91.25 153 ILE A C 1
ATOM 1242 O O . ILE A 1 153 ? -24.318 -8.099 9.610 1.00 91.25 153 ILE A O 1
ATOM 1246 N N . SER A 1 154 ? -24.262 -8.771 11.760 1.00 92.75 154 SER A N 1
ATOM 1247 C CA . SER A 1 154 ? -25.520 -8.147 12.168 1.00 92.75 154 SER A CA 1
ATOM 1248 C C . SER A 1 154 ? -25.257 -7.257 13.366 1.00 92.75 154 SER A C 1
ATOM 1250 O O . SER A 1 154 ? -24.500 -7.649 14.247 1.00 92.75 154 SER A O 1
ATOM 1252 N N . PHE A 1 155 ? -25.866 -6.082 13.353 1.00 92.31 155 PHE A N 1
ATOM 1253 C CA . PHE A 1 155 ? -25.639 -5.010 14.309 1.00 92.31 155 PHE A CA 1
ATOM 1254 C C . PHE A 1 155 ? -26.974 -4.387 14.708 1.00 92.31 155 PHE A C 1
ATOM 1256 O O . PHE A 1 155 ? -27.984 -4.565 14.012 1.00 92.31 155 PHE A O 1
ATOM 1263 N N . LEU A 1 156 ? -26.979 -3.658 15.816 1.00 92.56 156 LEU A N 1
ATOM 1264 C CA . LEU A 1 156 ? -28.148 -2.930 16.287 1.00 92.56 156 LEU A CA 1
ATOM 1265 C C . LEU A 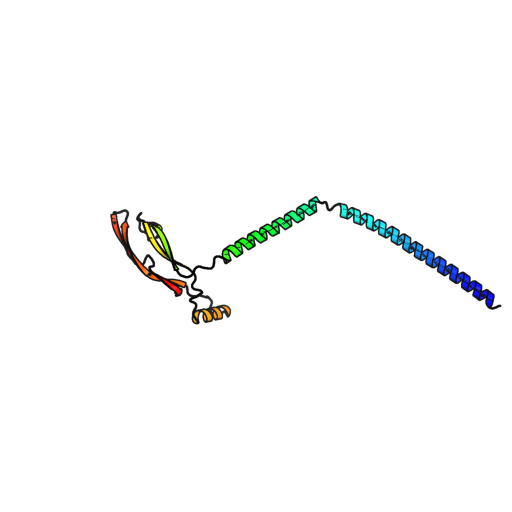1 156 ? -28.028 -1.452 15.900 1.00 92.56 156 LEU A C 1
ATOM 1267 O O . LEU A 1 156 ? -27.000 -0.816 16.132 1.00 92.56 156 LEU A O 1
ATOM 1271 N N . ASP A 1 157 ? -29.063 -0.896 15.275 1.00 91.25 157 ASP A N 1
ATOM 1272 C CA . ASP A 1 157 ? -29.102 0.540 14.995 1.00 91.25 157 ASP A CA 1
ATOM 1273 C C . ASP A 1 157 ? -29.548 1.366 16.211 1.00 91.25 157 ASP A C 1
ATOM 1275 O O . ASP A 1 157 ? -30.056 0.831 17.198 1.00 91.25 157 ASP A O 1
ATOM 1279 N N . ASN A 1 158 ? -29.408 2.691 16.123 1.00 91.31 158 ASN A N 1
ATOM 1280 C CA . ASN A 1 158 ? -29.827 3.611 17.189 1.00 91.31 158 ASN A CA 1
ATOM 1281 C C . ASN A 1 158 ? -31.348 3.591 17.461 1.00 91.31 158 ASN A C 1
ATOM 1283 O O . ASN A 1 158 ? -31.809 4.128 18.464 1.00 91.31 158 ASN A O 1
ATOM 1287 N N . SER A 1 159 ? -32.145 2.971 16.581 1.00 91.31 159 SER A N 1
ATOM 1288 C CA . SER A 1 159 ? -33.581 2.724 16.769 1.00 91.31 159 SER A CA 1
ATOM 1289 C C . SER A 1 159 ? -33.874 1.343 17.376 1.00 91.31 159 SER A C 1
ATOM 1291 O O . SER A 1 159 ? -35.023 0.896 17.341 1.00 91.31 159 SER A O 1
ATOM 1293 N N . ASN A 1 160 ? -32.858 0.655 17.910 1.00 91.25 160 ASN A N 1
ATOM 1294 C CA . ASN A 1 160 ? -32.935 -0.707 18.439 1.00 91.25 160 ASN A CA 1
ATOM 1295 C C . ASN A 1 160 ? -33.481 -1.736 17.431 1.00 91.25 160 ASN A C 1
ATOM 1297 O O . ASN A 1 160 ? -34.146 -2.703 17.809 1.00 91.25 160 ASN A O 1
ATOM 1301 N N . LYS A 1 161 ? -33.207 -1.552 16.136 1.00 93.19 161 LYS A N 1
ATOM 1302 C CA . LYS A 1 161 ? -33.547 -2.516 15.084 1.00 93.19 161 LYS A CA 1
ATOM 1303 C C . LYS A 1 161 ? -32.296 -3.235 14.610 1.00 93.19 161 LYS A C 1
ATOM 1305 O O . LYS A 1 161 ? -31.288 -2.616 14.276 1.00 93.19 161 LYS A O 1
ATOM 1310 N N . TYR A 1 162 ? -32.387 -4.559 14.535 1.00 93.12 162 TYR A N 1
ATOM 1311 C CA . TYR A 1 162 ? -31.323 -5.370 13.964 1.00 93.12 162 TYR A CA 1
ATOM 1312 C C . TYR A 1 162 ? -31.242 -5.162 12.457 1.00 93.12 162 TYR A C 1
ATOM 1314 O O . TYR A 1 162 ? -32.241 -5.252 11.738 1.00 93.12 162 TYR A O 1
ATOM 1322 N N . LYS A 1 163 ? -30.026 -4.919 11.981 1.00 92.44 163 LYS A N 1
ATOM 1323 C CA . LYS A 1 163 ? -29.689 -4.802 10.565 1.00 92.44 163 LYS A CA 1
ATOM 1324 C C . LYS A 1 163 ? -28.488 -5.685 10.264 1.00 92.44 163 LYS A C 1
ATOM 1326 O O . LYS A 1 163 ? -27.699 -6.001 11.151 1.00 92.44 163 LYS A O 1
ATOM 1331 N N . SER A 1 164 ? -28.344 -6.091 9.008 1.00 92.50 164 SER A N 1
ATOM 1332 C CA . SER A 1 164 ? -27.251 -6.965 8.580 1.00 92.50 164 SER A CA 1
ATOM 1333 C C . SER A 1 164 ? -26.498 -6.355 7.406 1.00 92.50 164 SER A C 1
ATOM 1335 O O . SER A 1 164 ? -27.112 -5.923 6.432 1.00 92.50 164 SER A O 1
ATOM 1337 N N . LEU A 1 165 ? -25.166 -6.364 7.480 1.00 91.12 165 LEU A N 1
ATOM 1338 C CA . LEU A 1 165 ? -24.286 -6.023 6.364 1.00 91.12 165 LEU A CA 1
ATOM 1339 C C . LEU A 1 165 ? -23.715 -7.298 5.766 1.00 91.12 165 LEU A C 1
ATOM 1341 O O . LEU A 1 165 ? -23.112 -8.122 6.460 1.00 91.12 165 LEU A O 1
ATOM 1345 N N . GLN A 1 166 ? -23.880 -7.428 4.457 1.00 92.00 166 GLN A N 1
ATOM 1346 C CA . GLN A 1 166 ? -23.257 -8.475 3.665 1.00 92.00 166 GLN A CA 1
ATOM 1347 C C . GLN A 1 166 ? -22.137 -7.877 2.820 1.00 92.00 166 GLN A C 1
ATOM 1349 O O . GLN A 1 166 ? -22.173 -6.700 2.471 1.00 92.00 166 GLN A O 1
ATOM 1354 N N . GLU A 1 167 ? -21.130 -8.695 2.530 1.00 91.38 167 GLU A N 1
ATOM 1355 C CA . GLU A 1 167 ? -20.007 -8.363 1.646 1.00 91.38 167 GLU A CA 1
ATOM 1356 C C . GLU A 1 167 ? -19.228 -7.083 1.999 1.00 91.38 167 GLU A C 1
ATOM 1358 O O . GLU A 1 167 ? -18.560 -6.483 1.158 1.00 91.38 167 GLU A O 1
ATOM 1363 N N . PHE A 1 168 ? -19.273 -6.659 3.264 1.00 90.56 168 PHE A N 1
ATOM 1364 C CA . PHE A 1 168 ? -18.675 -5.391 3.675 1.00 90.56 168 PHE A CA 1
ATOM 1365 C C . PHE A 1 168 ? -17.176 -5.531 3.979 1.00 90.56 168 PHE A C 1
ATOM 1367 O O . PHE A 1 168 ? -16.389 -4.674 3.589 1.00 90.56 168 PHE A O 1
ATOM 1374 N N . SER A 1 169 ? -16.748 -6.619 4.631 1.00 94.88 169 SER A N 1
ATOM 1375 C CA . SER A 1 169 ? -15.363 -6.804 5.086 1.00 94.88 169 SER A CA 1
ATOM 1376 C C . SER A 1 169 ? -14.666 -7.971 4.389 1.00 94.88 169 SER A C 1
ATOM 1378 O O . SER A 1 169 ? -15.272 -9.007 4.154 1.00 94.88 169 SER A O 1
ATOM 1380 N N . ALA A 1 170 ? -13.380 -7.833 4.062 1.00 97.19 170 ALA A N 1
ATOM 1381 C CA . ALA A 1 170 ? -12.607 -8.876 3.388 1.00 97.19 170 ALA A CA 1
ATOM 1382 C C . ALA A 1 170 ? -12.141 -9.994 4.346 1.00 97.19 170 ALA A C 1
ATOM 1384 O O . ALA A 1 170 ? -11.616 -9.728 5.426 1.00 97.19 170 ALA A O 1
ATOM 1385 N N . LEU A 1 171 ? -12.227 -11.253 3.911 1.00 96.25 171 LEU A N 1
ATOM 1386 C CA . LEU A 1 171 ? -11.662 -12.410 4.628 1.00 96.25 171 LEU A CA 1
ATOM 1387 C C . LEU A 1 171 ? -10.289 -12.836 4.090 1.00 96.25 171 LEU A C 1
ATOM 1389 O O . LEU A 1 171 ? -9.444 -13.309 4.848 1.00 96.25 171 LEU A O 1
ATOM 1393 N N . GLY A 1 172 ? -10.046 -12.630 2.797 1.00 96.88 172 GLY A N 1
ATOM 1394 C CA . GLY A 1 172 ? -8.803 -12.982 2.116 1.00 96.88 172 GLY A CA 1
ATOM 1395 C C . GLY A 1 172 ? -8.489 -11.994 1.000 1.00 96.88 172 GLY A C 1
ATOM 1396 O O . GLY A 1 172 ? -9.387 -11.319 0.500 1.00 96.88 172 GLY A O 1
ATOM 1397 N N . CYS A 1 173 ? -7.211 -11.889 0.629 1.00 97.50 173 CYS A N 1
ATOM 1398 C CA . CYS A 1 173 ? -6.741 -10.973 -0.408 1.00 97.50 173 CYS A CA 1
ATOM 1399 C C . CYS A 1 173 ? -5.928 -11.715 -1.461 1.00 97.50 173 CYS A C 1
ATOM 1401 O O . CYS A 1 173 ? -5.093 -12.555 -1.126 1.00 97.50 173 CYS A O 1
ATOM 1403 N N . HIS A 1 174 ? -6.119 -11.344 -2.724 1.00 96.56 174 HIS A N 1
ATOM 1404 C CA . HIS A 1 174 ? -5.345 -11.876 -3.835 1.00 96.56 174 HIS A CA 1
ATOM 1405 C C . HIS A 1 174 ? -5.066 -10.805 -4.889 1.00 96.56 174 HIS A C 1
ATOM 1407 O O . HIS A 1 174 ? -5.725 -9.764 -4.944 1.00 96.56 174 HIS A O 1
ATOM 1413 N N . CYS A 1 175 ? -4.048 -11.060 -5.706 1.00 96.44 175 CYS A N 1
ATOM 1414 C CA . CYS A 1 175 ? -3.682 -10.209 -6.824 1.00 96.44 175 CYS A CA 1
ATOM 1415 C C . CYS A 1 175 ? -4.418 -10.669 -8.080 1.00 96.44 175 CYS A C 1
ATOM 1417 O O . CYS A 1 175 ? -4.191 -11.785 -8.546 1.00 96.44 175 CYS A O 1
ATOM 1419 N N . VAL A 1 176 ? -5.273 -9.800 -8.614 1.00 93.62 176 VAL A N 1
ATOM 1420 C CA . VAL A 1 176 ? -6.083 -10.046 -9.817 1.00 93.62 176 VAL A CA 1
ATOM 1421 C C . VAL A 1 176 ? -5.850 -8.984 -10.875 1.00 93.62 176 VAL A C 1
ATOM 1423 O O . VAL A 1 176 ? -5.582 -7.817 -10.495 1.00 93.62 176 VAL A O 1
#

Sequence (176 aa):
MVCITIMFFLSFRILCVKYLKILLLWHRLVNLLTLSFLFSAVMHMFQSFTEGDLKEVIGILAEKKARQEARQSKRTKRAKKASKPCSLRRVEVTISELGLGYESDETLLFKYCSGSCIASRRSYDLILKKWTRKGISKRERGPCCRPTNYDKISFLDNSNKYKSLQEFSALGCHCV

Radius of gyration: 45.38 Å; chains: 1; bounding box: 129×67×64 Å

pLDDT: mean 80.49, std 15.24, range [48.47, 97.69]

InterPro domains:
  IPR001839 Transforming growth factor-beta, C-terminal [PF00019] (86-175)
  IPR001839 Transforming growth factor-beta, C-terminal [PS51362] (75-176)
  IPR029034 Cystine-knot cytokine [G3DSA:2.10.90.10] (71-176)
  IPR029034 Cystine-knot cytokine [SSF57501] (84-175)
  IPR043401 Glial cell line-derived neurotrophic factor family [PTHR12173] (41-176)

Foldseek 3Di:
DPVVVVVVVVVVVVVVVVVVVVVVVVVVVVVVVVVVVVVVVVVVVVVPCDPVVVVVVVVVVVVVVVVVVVVVVVVVVVVPPQWAAWWKDWDKDAPVVLVPPAAARDIDIAIFIDTDCPVVFDPVLVVLVVCVVVVNDVDRDTWGKHAPDADKDWDAGPVRDIDIDDRGHGPTIDTD

Secondary structure (DSSP, 8-state):
--HHHHHHHHHHHHHHHHHHHHHHHHHHHHHHHHHHHHHHHHHHHHTTS-HHHHHHHHHHHHHHHHHHHHHHHHHHHHHHS--PBSEEEEEEEETGGGTSS-----EEEEEEEESB-GGG--HHHHHHHHHHHTTS-S------EEEEEEEEEEEE-TTS-EEEEEEEEEEEEEE-